Protein AF-A0A2X2UZF5-F1 (afdb_monomer_lite)

Radius of gyration: 17.22 Å; chains: 1; bounding box: 46×20×51 Å

Structure (mmCIF, N/CA/C/O backbone):
data_AF-A0A2X2UZF5-F1
#
_entry.id   AF-A0A2X2UZF5-F1
#
loop_
_atom_site.group_PDB
_atom_site.id
_atom_site.type_symbol
_atom_site.label_atom_id
_atom_site.label_alt_id
_atom_site.label_comp_id
_atom_site.label_asym_id
_atom_site.label_entity_id
_atom_site.label_seq_id
_atom_site.pdbx_PDB_ins_code
_atom_site.Cartn_x
_atom_site.Cartn_y
_atom_site.Cartn_z
_atom_site.occupancy
_atom_site.B_iso_or_equiv
_atom_site.auth_seq_id
_atom_site.auth_comp_id
_atom_site.auth_asym_id
_atom_site.auth_atom_id
_atom_site.pdbx_PDB_model_num
ATOM 1 N N . MET A 1 1 ? -30.243 5.793 26.250 1.00 34.09 1 MET A N 1
ATOM 2 C CA . MET A 1 1 ? -30.127 4.587 25.403 1.00 34.09 1 MET A CA 1
ATOM 3 C C . MET A 1 1 ? -29.301 4.952 24.173 1.00 34.09 1 MET A C 1
ATOM 5 O O . MET A 1 1 ? -29.847 5.454 23.202 1.00 34.09 1 MET A O 1
ATOM 9 N N . VAL A 1 2 ? -27.971 4.844 24.253 1.00 39.03 2 VAL A N 1
ATOM 10 C CA . VAL A 1 2 ? -27.085 5.180 23.125 1.00 39.03 2 VAL A CA 1
ATOM 11 C C . VAL A 1 2 ? -26.997 3.950 22.227 1.00 39.03 2 VAL A C 1
ATOM 13 O O . VAL A 1 2 ? -26.362 2.961 22.582 1.00 39.03 2 VAL A O 1
ATOM 16 N N . LEU A 1 3 ? -27.667 4.003 21.079 1.00 40.44 3 LEU A N 1
ATOM 17 C CA . LEU A 1 3 ? -27.515 3.040 19.990 1.00 40.44 3 LEU A CA 1
ATOM 18 C C . LEU A 1 3 ? -26.110 3.189 19.384 1.00 40.44 3 LEU A C 1
ATOM 20 O O . LEU A 1 3 ? -25.919 3.871 18.380 1.00 40.44 3 LEU A O 1
ATOM 24 N N . LEU A 1 4 ? -25.107 2.551 19.988 1.00 43.81 4 LEU A N 1
ATOM 25 C CA . LEU A 1 4 ? -23.798 2.346 19.362 1.00 43.81 4 LEU A CA 1
ATOM 26 C C . LEU A 1 4 ? -23.901 1.218 18.327 1.00 43.81 4 LEU A C 1
ATOM 28 O O . LEU A 1 4 ? -23.342 0.137 18.482 1.00 43.81 4 LEU A O 1
ATOM 32 N N . ASN A 1 5 ? -24.634 1.479 17.245 1.00 45.81 5 ASN A N 1
ATOM 33 C CA . ASN A 1 5 ? -24.568 0.673 16.033 1.00 45.81 5 ASN A CA 1
ATOM 34 C C . ASN A 1 5 ? -23.413 1.178 15.161 1.00 45.81 5 ASN A C 1
ATOM 36 O O . ASN A 1 5 ? -23.614 1.793 14.118 1.00 45.81 5 ASN A O 1
ATOM 40 N N . THR A 1 6 ? -22.179 0.962 15.605 1.00 52.34 6 THR A N 1
ATOM 41 C CA . THR A 1 6 ? -20.992 1.170 14.771 1.00 52.34 6 THR A CA 1
ATOM 42 C C . THR A 1 6 ? -20.443 -0.180 14.352 1.00 52.34 6 THR A C 1
ATOM 44 O O . THR A 1 6 ? -19.358 -0.587 14.759 1.00 52.34 6 THR A O 1
ATOM 47 N N . LYS A 1 7 ? -21.198 -0.889 13.504 1.00 55.03 7 LYS A N 1
ATOM 48 C CA . LYS A 1 7 ? -20.656 -2.028 12.758 1.00 55.03 7 LYS A CA 1
ATOM 49 C C . LYS A 1 7 ? -19.399 -1.545 12.022 1.00 55.03 7 LYS A C 1
ATOM 51 O O . LYS A 1 7 ? -19.478 -0.641 11.190 1.00 55.03 7 LYS A O 1
ATOM 56 N N . LEU A 1 8 ? -18.240 -2.096 12.371 1.00 63.47 8 LEU A N 1
ATOM 57 C CA . LEU A 1 8 ? -16.963 -1.782 11.732 1.00 63.47 8 LEU A CA 1
ATOM 58 C C . LEU A 1 8 ? -17.095 -2.112 10.237 1.00 63.47 8 LEU A C 1
ATOM 60 O O . LEU A 1 8 ? -17.299 -3.268 9.864 1.00 63.47 8 LEU A O 1
ATOM 64 N N . ASN A 1 9 ? -17.095 -1.090 9.373 1.00 70.00 9 ASN A N 1
ATOM 65 C CA . ASN A 1 9 ? -17.359 -1.286 7.948 1.00 70.00 9 ASN A CA 1
ATOM 66 C C . ASN A 1 9 ? -16.087 -1.721 7.212 1.00 70.00 9 ASN A C 1
ATOM 68 O O . ASN A 1 9 ? -15.476 -0.948 6.469 1.00 70.00 9 ASN A O 1
ATOM 72 N N . ILE A 1 10 ? -15.748 -2.996 7.399 1.00 78.00 10 ILE A N 1
ATOM 73 C CA . ILE A 1 10 ? -14.595 -3.667 6.794 1.00 78.00 10 ILE A CA 1
ATOM 74 C C . ILE A 1 10 ? -14.644 -3.684 5.258 1.00 78.00 10 ILE A C 1
ATOM 76 O O . ILE A 1 10 ? -13.626 -3.869 4.596 1.00 78.00 10 ILE A O 1
ATOM 80 N N . ARG A 1 11 ? -15.819 -3.447 4.651 1.00 81.19 11 ARG A N 1
ATOM 81 C CA . ARG A 1 11 ? -15.963 -3.424 3.185 1.00 81.19 11 ARG A CA 1
ATOM 82 C C . ARG A 1 11 ? -15.049 -2.386 2.545 1.00 81.19 11 ARG A C 1
ATOM 84 O O . ARG A 1 11 ? -14.586 -2.596 1.429 1.00 81.19 11 ARG A O 1
ATOM 91 N N . THR A 1 12 ? -14.791 -1.281 3.244 1.00 84.50 12 THR A N 1
ATOM 92 C CA . THR A 1 12 ? -13.893 -0.233 2.749 1.00 84.50 12 THR A CA 1
ATOM 93 C C . THR A 1 12 ? -12.455 -0.736 2.707 1.00 84.50 12 THR A C 1
ATOM 95 O O . THR A 1 12 ? -11.789 -0.550 1.695 1.00 84.50 12 THR A O 1
ATOM 98 N N . ASP A 1 13 ? -12.008 -1.420 3.760 1.00 86.88 13 ASP A N 1
ATOM 99 C CA . ASP A 1 13 ? -10.655 -1.977 3.873 1.00 86.88 13 ASP A CA 1
ATOM 100 C C . ASP A 1 13 ? -10.407 -3.050 2.816 1.00 86.88 13 ASP A C 1
ATOM 102 O O . ASP A 1 13 ? -9.420 -2.996 2.087 1.00 86.88 13 ASP A O 1
ATOM 106 N N . VAL A 1 14 ? -11.368 -3.962 2.655 1.00 88.31 14 VAL A N 1
ATOM 107 C CA . VAL A 1 14 ? -11.327 -5.003 1.622 1.00 88.31 14 VAL A CA 1
ATOM 108 C C . VAL A 1 14 ? -11.293 -4.377 0.229 1.00 88.31 14 VAL A C 1
ATOM 110 O O . VAL A 1 14 ? -10.479 -4.777 -0.599 1.00 88.31 14 VAL A O 1
ATOM 113 N N . ARG A 1 15 ? -12.120 -3.357 -0.037 1.00 89.88 15 ARG A N 1
ATOM 114 C CA . ARG A 1 15 ? -12.108 -2.659 -1.329 1.00 89.88 15 ARG A CA 1
ATOM 115 C C . ARG A 1 15 ? -10.744 -2.032 -1.617 1.00 89.88 15 ARG A C 1
ATOM 117 O O . ARG A 1 15 ? -10.254 -2.185 -2.727 1.00 89.88 15 ARG A O 1
ATOM 124 N N . TRP A 1 16 ? -10.119 -1.387 -0.630 1.00 89.94 16 TRP A N 1
ATOM 125 C CA . TRP A 1 16 ? -8.762 -0.851 -0.771 1.00 89.94 16 TRP A CA 1
ATOM 126 C C . TRP A 1 16 ? -7.726 -1.947 -1.035 1.00 89.94 16 TRP A C 1
ATOM 128 O O . TRP A 1 16 ? -6.923 -1.792 -1.952 1.00 89.94 16 TRP A O 1
ATOM 138 N N . ALA A 1 17 ? -7.775 -3.069 -0.309 1.00 90.69 17 ALA A N 1
ATOM 139 C CA . ALA A 1 17 ? -6.879 -4.203 -0.544 1.00 90.69 17 ALA A CA 1
ATOM 140 C C . ALA A 1 17 ? -6.976 -4.701 -1.995 1.00 90.69 17 ALA A C 1
ATOM 142 O O . ALA A 1 17 ? -5.958 -4.846 -2.670 1.00 90.69 17 ALA A O 1
ATOM 143 N N . PHE A 1 18 ? -8.194 -4.898 -2.509 1.00 91.31 18 PHE A N 1
ATOM 144 C CA . PHE A 1 18 ? -8.397 -5.315 -3.898 1.00 91.31 18 PHE A CA 1
ATOM 145 C C . PHE A 1 18 ? -7.948 -4.257 -4.912 1.00 91.31 18 PHE A C 1
ATOM 147 O O . PHE A 1 18 ? -7.395 -4.621 -5.947 1.00 91.31 18 PHE A O 1
ATOM 154 N N . THR A 1 19 ? -8.106 -2.964 -4.619 1.00 92.38 19 THR A N 1
ATOM 155 C CA . THR A 1 19 ? -7.532 -1.905 -5.460 1.00 92.38 19 THR A CA 1
ATOM 156 C C . THR A 1 19 ? -6.012 -2.050 -5.560 1.00 92.38 19 THR A C 1
ATOM 158 O O . THR A 1 19 ? -5.481 -2.046 -6.670 1.00 92.38 19 THR A O 1
ATOM 161 N N . TYR A 1 20 ? -5.300 -2.258 -4.444 1.00 91.94 20 TYR A N 1
ATOM 162 C CA . TYR A 1 20 ? -3.853 -2.512 -4.504 1.00 91.94 20 TYR A CA 1
ATOM 163 C C . TYR A 1 20 ? -3.516 -3.805 -5.220 1.00 91.94 20 TYR A C 1
ATOM 165 O O . TYR A 1 20 ? -2.542 -3.830 -5.959 1.00 91.94 20 TYR A O 1
ATOM 173 N N . PHE A 1 21 ? -4.316 -4.856 -5.052 1.00 92.56 21 PHE A N 1
ATOM 174 C CA . PHE A 1 21 ? -4.117 -6.106 -5.776 1.00 92.56 21 PHE A CA 1
ATOM 175 C C . PHE A 1 21 ? -4.139 -5.888 -7.294 1.00 92.56 21 PHE A C 1
ATOM 177 O O . PHE A 1 21 ? -3.235 -6.346 -7.988 1.00 92.56 21 PHE A O 1
ATOM 184 N N . VAL A 1 22 ? -5.111 -5.127 -7.808 1.00 93.75 22 VAL A N 1
ATOM 185 C CA . VAL A 1 22 ? -5.168 -4.783 -9.237 1.00 93.75 22 VAL A CA 1
ATOM 186 C C . VAL A 1 22 ? -3.915 -4.017 -9.663 1.00 93.75 22 VAL A C 1
ATOM 188 O O . VAL A 1 22 ? -3.300 -4.369 -10.667 1.00 93.75 22 VAL A O 1
ATOM 191 N N . ILE A 1 23 ? -3.479 -3.028 -8.877 1.00 91.75 23 ILE A N 1
ATOM 192 C CA . ILE A 1 23 ? -2.262 -2.258 -9.177 1.00 91.75 23 ILE A CA 1
ATOM 193 C C . ILE A 1 23 ? -1.019 -3.164 -9.189 1.00 91.75 23 ILE A C 1
ATOM 195 O O . ILE A 1 23 ? -0.193 -3.066 -10.094 1.00 91.75 23 ILE A O 1
ATOM 199 N N . VAL A 1 24 ? -0.893 -4.072 -8.219 1.00 93.06 24 VAL A N 1
ATOM 200 C CA . VAL A 1 24 ? 0.201 -5.050 -8.120 1.00 93.06 24 VAL A CA 1
ATOM 201 C C . VAL A 1 24 ? 0.227 -5.958 -9.345 1.00 93.06 24 VAL A C 1
ATOM 203 O O . VAL A 1 24 ? 1.298 -6.172 -9.912 1.00 93.06 24 VAL A O 1
ATOM 206 N N . VAL A 1 25 ? -0.932 -6.453 -9.789 1.00 93.38 25 VAL A N 1
ATOM 207 C CA . VAL A 1 25 ? -1.048 -7.275 -11.002 1.00 93.38 25 VAL A CA 1
ATOM 208 C C . VAL A 1 25 ? -0.626 -6.479 -12.236 1.00 93.38 25 VAL A C 1
ATOM 210 O O . VAL A 1 25 ? 0.178 -6.978 -13.021 1.00 93.38 25 VAL A O 1
ATOM 213 N N . CYS A 1 26 ? -1.078 -5.231 -12.384 1.00 91.56 26 CYS A N 1
ATOM 214 C CA . CYS A 1 26 ? -0.642 -4.358 -13.476 1.00 91.56 26 CYS A CA 1
ATOM 215 C C . CYS A 1 26 ? 0.877 -4.130 -13.460 1.00 91.56 26 CYS A C 1
ATOM 217 O O . CYS A 1 26 ? 1.519 -4.258 -14.501 1.00 91.56 26 CYS A O 1
ATOM 219 N N . LEU A 1 27 ? 1.471 -3.866 -12.289 1.00 88.12 27 LEU A N 1
ATOM 220 C CA . LEU A 1 27 ? 2.927 -3.751 -12.138 1.00 88.12 27 LEU A CA 1
ATOM 221 C C . LEU A 1 27 ? 3.644 -5.062 -12.488 1.00 88.12 27 LEU A C 1
ATOM 223 O O . LEU A 1 27 ? 4.695 -5.031 -13.117 1.00 88.12 27 LEU A O 1
ATOM 227 N N . GLY A 1 28 ? 3.083 -6.213 -12.115 1.00 89.44 28 GLY A N 1
ATOM 228 C CA . GLY A 1 28 ? 3.650 -7.523 -12.441 1.00 89.44 28 GLY A CA 1
ATOM 229 C C . GLY A 1 28 ? 3.623 -7.820 -13.943 1.00 89.44 28 GLY A C 1
ATOM 230 O O . GLY A 1 28 ? 4.601 -8.329 -14.492 1.00 89.44 28 GLY A O 1
ATOM 231 N N . ILE A 1 29 ? 2.535 -7.451 -14.626 1.00 89.75 29 ILE A N 1
ATOM 232 C CA . ILE A 1 29 ? 2.430 -7.536 -16.090 1.00 89.75 29 ILE A CA 1
ATOM 233 C C . ILE A 1 29 ? 3.446 -6.595 -16.743 1.00 89.75 29 ILE A C 1
ATOM 235 O O . ILE A 1 29 ? 4.151 -7.013 -17.658 1.00 89.75 29 ILE A O 1
ATOM 239 N N . PHE A 1 30 ? 3.581 -5.368 -16.236 1.00 87.25 30 PHE A N 1
ATOM 240 C CA . PHE A 1 30 ? 4.583 -4.416 -16.715 1.00 87.25 30 PHE A CA 1
ATOM 241 C C . PHE A 1 30 ? 6.010 -4.961 -16.557 1.00 87.25 30 PHE A C 1
ATOM 243 O O . PHE A 1 30 ? 6.798 -4.941 -17.492 1.00 87.25 30 PHE A O 1
ATOM 250 N N . MET A 1 31 ? 6.348 -5.549 -15.408 1.00 85.44 31 MET A N 1
ATOM 251 C CA . MET A 1 31 ? 7.662 -6.173 -15.212 1.00 85.44 31 MET A CA 1
ATOM 252 C C . MET A 1 31 ? 7.932 -7.322 -16.193 1.00 85.44 31 MET A C 1
ATOM 254 O O . MET A 1 31 ? 9.066 -7.493 -16.632 1.00 85.44 31 MET A O 1
ATOM 258 N N . ARG A 1 32 ? 6.904 -8.101 -16.556 1.00 87.25 32 ARG A N 1
ATOM 259 C CA . ARG A 1 32 ? 7.005 -9.149 -17.585 1.00 87.25 32 ARG A CA 1
ATOM 260 C C . ARG A 1 32 ? 7.198 -8.558 -18.985 1.00 87.25 32 ARG A C 1
ATOM 262 O O . ARG A 1 32 ? 7.957 -9.130 -19.760 1.00 87.25 32 ARG A O 1
ATOM 269 N N . SER A 1 33 ? 6.562 -7.430 -19.313 1.00 85.38 33 SER A N 1
ATOM 270 C CA . SER A 1 33 ? 6.722 -6.793 -20.629 1.00 85.38 33 SER A CA 1
ATOM 271 C C . SER A 1 33 ? 8.098 -6.159 -20.820 1.00 85.38 33 SER A C 1
ATOM 273 O O . SER A 1 33 ? 8.604 -6.185 -21.935 1.00 85.38 33 SER A O 1
ATOM 275 N N . VAL A 1 34 ? 8.751 -5.693 -19.748 1.00 83.69 34 VAL A N 1
ATOM 276 C CA . VAL A 1 34 ? 10.142 -5.185 -19.786 1.00 83.69 34 VAL A CA 1
ATOM 277 C C . VAL A 1 34 ? 11.141 -6.220 -20.316 1.00 83.69 34 VAL A C 1
ATOM 279 O O . VAL A 1 34 ? 12.166 -5.848 -20.869 1.00 83.69 34 VAL A O 1
ATOM 282 N N . GLN A 1 35 ? 10.860 -7.520 -20.187 1.00 76.62 35 GLN A N 1
ATOM 283 C CA . GLN A 1 35 ? 11.744 -8.575 -20.704 1.00 76.62 35 GLN A CA 1
ATOM 284 C C . GLN A 1 35 ? 11.575 -8.833 -22.210 1.00 76.62 35 GLN A C 1
ATOM 286 O O . GLN A 1 35 ? 12.392 -9.533 -22.800 1.00 76.62 35 GLN A O 1
ATOM 291 N N . VAL A 1 36 ? 10.494 -8.328 -22.810 1.00 83.19 36 VAL A N 1
ATOM 292 C CA . VAL A 1 36 ? 10.100 -8.601 -24.203 1.00 83.19 36 VAL A CA 1
ATOM 293 C C . VAL A 1 36 ? 10.156 -7.334 -25.061 1.00 83.19 36 VAL A C 1
ATOM 295 O O . VAL A 1 36 ? 10.335 -7.423 -26.272 1.00 83.19 36 VAL A O 1
ATOM 298 N N . VAL A 1 37 ? 9.984 -6.163 -24.446 1.00 78.81 37 VAL A N 1
ATOM 299 C CA . VAL A 1 37 ? 9.900 -4.865 -25.114 1.00 78.81 37 VAL A CA 1
ATOM 300 C C . VAL A 1 37 ? 10.998 -3.952 -24.586 1.00 78.81 37 VAL A C 1
ATOM 302 O O . VAL A 1 37 ? 11.037 -3.649 -23.393 1.00 78.81 37 VAL A O 1
ATOM 305 N N . ASP A 1 38 ? 11.838 -3.465 -25.496 1.00 73.44 38 ASP A N 1
ATOM 306 C CA . ASP A 1 38 ? 12.777 -2.387 -25.211 1.00 73.44 38 ASP A CA 1
ATOM 307 C C . ASP A 1 38 ? 12.016 -1.064 -25.106 1.00 73.44 38 ASP A C 1
ATOM 309 O O . ASP A 1 38 ? 11.324 -0.626 -26.030 1.00 73.44 38 ASP A O 1
ATOM 313 N N . TYR A 1 39 ? 12.117 -0.425 -23.949 1.00 75.38 39 TYR A N 1
ATOM 314 C CA . TYR A 1 39 ? 11.431 0.826 -23.666 1.00 75.38 39 TYR A CA 1
ATOM 315 C C . TYR A 1 39 ? 12.369 2.022 -23.895 1.00 75.38 39 TYR A C 1
ATOM 317 O O . TYR A 1 39 ? 13.519 1.984 -23.466 1.00 75.38 39 TYR A O 1
ATOM 325 N N . PRO A 1 40 ? 11.887 3.124 -24.500 1.00 70.62 40 PRO A N 1
ATOM 326 C CA . PRO A 1 40 ? 12.709 4.298 -24.812 1.00 70.62 40 PRO A CA 1
ATOM 327 C C . PRO A 1 40 ? 12.971 5.226 -23.610 1.00 70.62 40 PRO A C 1
ATOM 329 O O . PRO A 1 40 ? 13.492 6.324 -23.788 1.00 70.62 40 PRO A O 1
ATOM 332 N N . PHE A 1 41 ? 12.574 4.836 -22.396 1.00 71.94 41 PHE A N 1
ATOM 333 C CA . PHE A 1 41 ? 12.743 5.621 -21.172 1.00 71.94 41 PHE A CA 1
ATOM 334 C C . PHE A 1 41 ? 13.663 4.888 -20.192 1.00 71.94 41 PHE A C 1
ATOM 336 O O . PHE A 1 41 ? 13.555 3.675 -20.028 1.00 71.94 41 PHE A O 1
ATOM 343 N N . GLU A 1 42 ? 14.556 5.620 -19.520 1.00 68.56 42 GLU A N 1
ATOM 344 C CA . GLU A 1 42 ? 15.439 5.039 -18.509 1.00 68.56 42 GLU A CA 1
ATOM 345 C C . GLU A 1 42 ? 14.689 4.846 -17.190 1.00 68.56 42 GLU A C 1
ATOM 347 O O . GLU A 1 42 ? 14.262 5.799 -16.538 1.00 68.56 42 GLU A O 1
ATOM 352 N N . PHE A 1 43 ? 14.536 3.592 -16.777 1.00 74.31 43 PHE A N 1
ATOM 353 C CA . PHE A 1 43 ? 14.009 3.234 -15.468 1.00 74.31 43 PHE A CA 1
ATOM 354 C C . PHE A 1 43 ? 14.837 2.110 -14.868 1.00 74.31 43 PHE A C 1
ATOM 356 O O . PHE A 1 43 ? 15.316 1.205 -15.550 1.00 74.31 43 PHE A O 1
ATOM 363 N N . ASN A 1 44 ? 14.976 2.130 -13.547 1.00 80.81 44 ASN A N 1
ATOM 364 C CA . ASN A 1 44 ? 15.681 1.067 -12.856 1.00 80.81 44 ASN A CA 1
ATOM 365 C C . ASN A 1 44 ? 14.710 -0.076 -12.538 1.00 80.81 44 ASN A C 1
ATOM 367 O O . ASN A 1 44 ? 13.852 0.052 -11.659 1.00 80.81 44 ASN A O 1
ATOM 371 N N . TYR A 1 45 ? 14.874 -1.213 -13.218 1.00 81.38 45 TYR A N 1
ATOM 372 C CA . TYR A 1 45 ? 14.072 -2.419 -12.987 1.00 81.38 45 TYR A CA 1
ATOM 373 C C . TYR A 1 45 ? 14.016 -2.816 -11.501 1.00 81.38 45 TYR A C 1
ATOM 375 O O . TYR A 1 45 ? 12.964 -3.210 -10.996 1.00 81.38 45 TYR A O 1
ATOM 383 N N . ARG A 1 46 ? 15.114 -2.627 -10.753 1.00 81.69 46 ARG A N 1
ATOM 384 C CA . ARG A 1 46 ? 15.177 -2.957 -9.321 1.00 81.69 46 ARG A CA 1
ATOM 385 C C . ARG A 1 46 ? 14.214 -2.120 -8.480 1.00 81.69 46 ARG A C 1
ATOM 387 O O . ARG A 1 46 ? 13.646 -2.640 -7.523 1.00 81.69 46 ARG A O 1
ATOM 394 N N . ASN A 1 47 ? 13.989 -0.861 -8.850 1.00 83.88 47 ASN A N 1
ATOM 395 C CA . ASN A 1 47 ? 13.051 0.016 -8.148 1.00 83.88 47 ASN A CA 1
ATOM 396 C C . ASN A 1 47 ? 11.598 -0.418 -8.378 1.00 83.88 47 ASN A C 1
ATOM 398 O O . ASN A 1 47 ? 10.797 -0.419 -7.443 1.00 83.88 47 ASN A O 1
ATOM 402 N N . ILE A 1 48 ? 11.266 -0.858 -9.594 1.00 83.44 48 ILE A N 1
ATOM 403 C CA . ILE A 1 48 ? 9.924 -1.362 -9.922 1.00 83.44 48 ILE A CA 1
ATOM 404 C C . ILE A 1 48 ? 9.643 -2.658 -9.166 1.00 83.44 48 ILE A C 1
ATOM 406 O O . ILE A 1 48 ? 8.598 -2.772 -8.529 1.00 83.44 48 ILE A O 1
ATOM 410 N N . VAL A 1 49 ? 10.595 -3.599 -9.166 1.00 86.81 49 VAL A N 1
ATOM 411 C CA . VAL A 1 49 ? 10.497 -4.844 -8.383 1.00 86.81 49 VAL A CA 1
ATOM 412 C C . VAL A 1 49 ? 10.252 -4.523 -6.911 1.00 86.81 49 VAL A C 1
ATOM 414 O O . VAL A 1 49 ? 9.407 -5.140 -6.263 1.00 86.81 49 VAL A O 1
ATOM 417 N N . HIS A 1 50 ? 10.974 -3.537 -6.374 1.00 84.94 50 HIS A N 1
ATOM 418 C CA . HIS A 1 50 ? 10.833 -3.163 -4.977 1.00 84.94 50 HIS A CA 1
ATOM 419 C C . HIS A 1 50 ? 9.462 -2.537 -4.682 1.00 84.94 50 HIS A C 1
ATOM 421 O O . HIS A 1 50 ? 8.818 -2.917 -3.704 1.00 84.94 50 HIS A O 1
ATOM 427 N N . THR A 1 51 ? 8.967 -1.673 -5.575 1.00 87.12 51 THR A N 1
ATOM 428 C CA . THR A 1 51 ? 7.600 -1.126 -5.513 1.00 87.12 51 THR A CA 1
ATOM 429 C C . THR A 1 51 ? 6.563 -2.244 -5.512 1.00 87.12 51 THR A C 1
ATOM 431 O O . THR A 1 51 ? 5.684 -2.264 -4.656 1.00 87.12 51 THR A O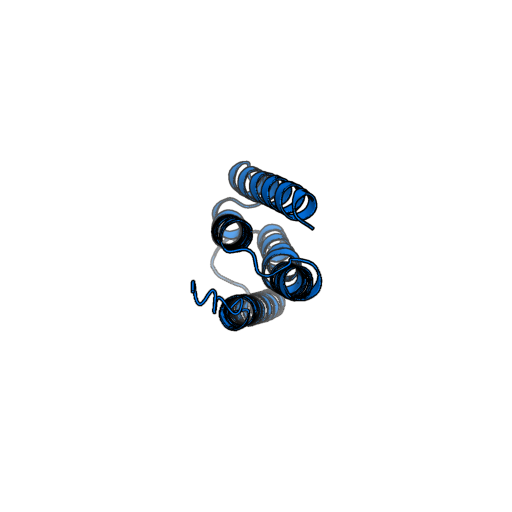 1
ATOM 434 N N . HIS A 1 52 ? 6.678 -3.192 -6.447 1.00 89.38 52 HIS A N 1
ATOM 435 C CA . HIS A 1 52 ? 5.739 -4.296 -6.613 1.00 89.38 52 HIS A CA 1
ATOM 436 C C . HIS A 1 52 ? 5.642 -5.147 -5.344 1.00 89.38 52 HIS A C 1
ATOM 438 O O . HIS A 1 52 ? 4.545 -5.367 -4.833 1.00 89.38 52 HIS A O 1
ATOM 444 N N . SER A 1 53 ? 6.784 -5.569 -4.796 1.00 89.81 53 SER A N 1
ATOM 445 C CA . SER A 1 53 ? 6.824 -6.398 -3.587 1.00 89.81 53 SER A CA 1
ATOM 446 C C . SER A 1 53 ? 6.258 -5.675 -2.361 1.00 89.81 53 SER A C 1
ATOM 448 O O . SER A 1 53 ? 5.481 -6.265 -1.608 1.00 89.81 53 SER A O 1
ATOM 450 N N . HIS A 1 54 ? 6.587 -4.392 -2.170 1.00 89.38 54 HIS A N 1
ATOM 451 C CA . HIS A 1 54 ? 6.025 -3.592 -1.074 1.00 89.38 54 HIS A CA 1
ATOM 452 C C . HIS A 1 54 ? 4.527 -3.382 -1.224 1.00 89.38 54 HIS A C 1
ATOM 454 O O . HIS A 1 54 ? 3.790 -3.504 -0.251 1.00 89.38 54 HIS A O 1
ATOM 460 N N . LEU A 1 55 ? 4.048 -3.116 -2.434 1.00 90.75 55 LEU A N 1
ATOM 461 C CA . LEU A 1 55 ? 2.627 -2.907 -2.679 1.00 90.75 55 LEU A CA 1
ATOM 462 C C . LEU A 1 55 ? 1.826 -4.209 -2.516 1.00 90.75 55 LEU A C 1
ATOM 464 O O . LEU A 1 55 ? 0.722 -4.191 -1.969 1.00 90.75 55 LEU A O 1
ATOM 468 N N . ALA A 1 56 ? 2.405 -5.349 -2.901 1.00 92.38 56 ALA A N 1
ATOM 469 C CA . ALA A 1 56 ? 1.817 -6.669 -2.692 1.00 92.38 56 ALA A CA 1
ATOM 470 C C . ALA A 1 56 ? 1.687 -7.001 -1.198 1.00 92.38 56 ALA A C 1
ATOM 472 O O . ALA A 1 56 ? 0.617 -7.403 -0.738 1.00 92.38 56 ALA A O 1
ATOM 473 N N . LEU A 1 57 ? 2.752 -6.795 -0.421 1.00 90.75 57 LEU A N 1
ATOM 474 C CA . LEU A 1 57 ? 2.769 -7.137 1.002 1.00 90.75 57 LEU A CA 1
ATOM 475 C C . LEU A 1 57 ? 2.042 -6.100 1.866 1.00 90.75 57 LEU A C 1
ATOM 477 O O . LEU A 1 57 ? 1.172 -6.455 2.656 1.00 90.75 57 LEU A O 1
ATOM 481 N N . LEU A 1 58 ? 2.380 -4.820 1.728 1.00 90.19 58 LEU A N 1
ATOM 482 C CA . LEU A 1 58 ? 1.890 -3.740 2.591 1.00 90.19 58 LEU A CA 1
ATOM 483 C C . LEU A 1 58 ? 0.550 -3.168 2.108 1.00 90.19 58 LEU A C 1
ATOM 485 O O . LEU A 1 58 ? -0.273 -2.761 2.923 1.00 90.19 58 LEU A O 1
ATOM 489 N N . GLY A 1 59 ? 0.315 -3.144 0.795 1.00 88.44 59 GLY A N 1
ATOM 490 C CA . GLY A 1 59 ? -0.933 -2.647 0.212 1.00 88.44 59 GLY A CA 1
ATOM 491 C C . GLY A 1 59 ? -2.042 -3.694 0.200 1.00 88.44 59 GLY A C 1
ATOM 492 O O . GLY A 1 59 ? -3.149 -3.420 0.648 1.00 88.44 59 GLY A O 1
ATOM 493 N N . PHE A 1 60 ? -1.762 -4.907 -0.279 1.00 91.12 60 PHE A N 1
ATOM 494 C CA . PHE A 1 60 ? -2.774 -5.966 -0.339 1.00 91.12 60 PHE A CA 1
ATOM 495 C C . PHE A 1 60 ? -2.820 -6.812 0.941 1.00 91.12 60 PHE A C 1
ATOM 497 O O . PHE A 1 60 ? -3.811 -6.759 1.675 1.00 91.12 60 PHE A O 1
ATOM 504 N N . VAL A 1 61 ? -1.757 -7.572 1.236 1.00 92.00 61 VAL A N 1
ATOM 505 C CA . VAL A 1 61 ? -1.780 -8.585 2.312 1.00 92.00 61 VAL A CA 1
ATOM 506 C C . VAL A 1 61 ? -2.009 -7.949 3.683 1.00 92.00 61 VAL A C 1
ATOM 508 O O . VAL A 1 61 ? -2.890 -8.378 4.424 1.00 92.00 61 VAL A O 1
ATOM 511 N N . TYR A 1 62 ? -1.263 -6.899 4.019 1.00 90.50 62 TYR A N 1
ATOM 512 C CA . TYR A 1 62 ? -1.378 -6.227 5.309 1.00 90.50 62 TYR A CA 1
ATOM 513 C C . TYR A 1 62 ? -2.743 -5.564 5.508 1.00 90.50 62 TYR A C 1
ATOM 515 O O . TYR A 1 62 ? -3.320 -5.651 6.592 1.00 90.50 62 TYR A O 1
ATOM 523 N N . VAL A 1 63 ? -3.285 -4.903 4.481 1.00 89.75 63 VAL A N 1
ATOM 524 C CA . VAL A 1 63 ? -4.594 -4.243 4.580 1.00 89.75 63 VAL A CA 1
ATOM 525 C C . VAL A 1 63 ? -5.688 -5.276 4.827 1.00 89.75 63 VAL A C 1
ATOM 527 O O . VAL A 1 63 ? -6.516 -5.089 5.716 1.00 89.75 63 VAL A O 1
ATOM 530 N N . LEU A 1 64 ? -5.649 -6.401 4.114 1.00 90.06 64 LEU A N 1
ATOM 531 C CA . LEU A 1 64 ? -6.597 -7.490 4.320 1.00 90.06 64 LEU A CA 1
ATOM 532 C C . LEU A 1 64 ? -6.446 -8.118 5.715 1.00 90.06 64 LEU A C 1
ATOM 534 O O . LEU A 1 64 ? -7.436 -8.320 6.417 1.00 90.06 64 LEU A O 1
ATOM 538 N N . LEU A 1 65 ? -5.209 -8.381 6.141 1.00 89.00 65 LEU A N 1
ATOM 539 C CA . LEU A 1 65 ? -4.920 -8.995 7.434 1.00 89.00 65 LEU A CA 1
ATOM 540 C C . LEU A 1 65 ? -5.323 -8.085 8.602 1.00 89.00 65 LEU A C 1
ATOM 542 O O . LEU A 1 65 ? -5.982 -8.536 9.536 1.00 89.00 65 LEU A O 1
ATOM 546 N N . SER A 1 66 ? -4.974 -6.799 8.539 1.00 86.50 66 SER A N 1
AT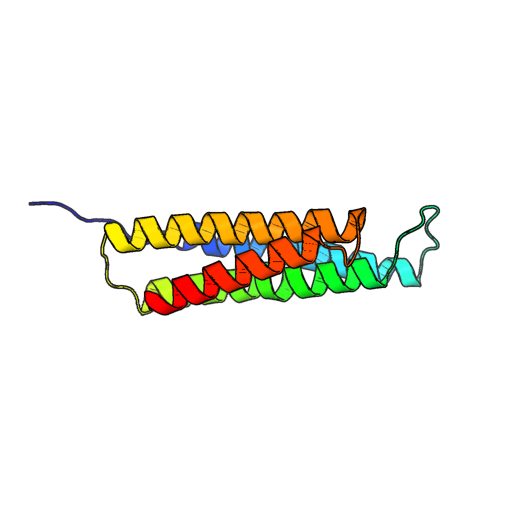OM 547 C CA . SER A 1 66 ? -5.337 -5.808 9.560 1.00 86.50 66 SER A CA 1
ATOM 548 C C . SER A 1 66 ? -6.852 -5.636 9.671 1.00 86.50 66 SER A C 1
ATOM 550 O O . SER A 1 66 ? -7.371 -5.533 10.781 1.00 86.50 66 SER A O 1
ATOM 552 N N . ALA A 1 67 ? -7.571 -5.677 8.549 1.00 86.81 67 ALA A N 1
ATOM 553 C CA . ALA A 1 67 ? -9.026 -5.629 8.517 1.00 86.81 67 ALA A CA 1
ATOM 554 C C . ALA A 1 67 ? -9.656 -6.832 9.249 1.00 86.81 67 ALA A C 1
ATOM 556 O O . ALA A 1 67 ? -10.553 -6.656 10.078 1.00 86.81 67 ALA A O 1
ATOM 557 N N . ILE A 1 68 ? -9.156 -8.047 8.991 1.00 85.31 68 ILE A N 1
ATOM 558 C CA . ILE A 1 68 ? -9.630 -9.283 9.639 1.00 85.31 68 ILE A CA 1
ATOM 559 C C . ILE A 1 68 ? -9.315 -9.270 11.140 1.00 85.31 68 ILE A C 1
ATOM 561 O O . ILE A 1 68 ? -10.196 -9.558 11.953 1.00 85.31 68 ILE A O 1
ATOM 565 N N . LEU A 1 69 ? -8.087 -8.898 11.514 1.00 85.56 69 LEU A N 1
ATOM 566 C CA . LEU A 1 69 ? -7.646 -8.811 12.908 1.00 85.56 69 LEU A CA 1
ATOM 567 C C . LEU A 1 69 ? -8.526 -7.852 13.713 1.00 85.56 69 LEU A C 1
ATOM 569 O O . LEU A 1 69 ? -9.058 -8.224 14.756 1.00 85.56 69 LEU A O 1
ATOM 573 N N . VAL A 1 70 ? -8.751 -6.645 13.194 1.00 82.88 70 VAL A N 1
ATOM 574 C CA . VAL A 1 70 ? -9.572 -5.623 13.859 1.00 82.88 70 VAL A CA 1
ATOM 575 C C . VAL A 1 70 ? -11.028 -6.056 13.981 1.00 82.88 70 VAL A C 1
ATOM 577 O O . VAL A 1 70 ? -11.648 -5.821 15.013 1.00 82.88 70 VAL A O 1
ATOM 580 N N . CYS A 1 71 ? -11.575 -6.729 12.970 1.00 80.31 71 CYS A N 1
ATOM 581 C CA . CYS A 1 71 ? -12.944 -7.237 13.026 1.00 80.31 71 CYS A CA 1
ATOM 582 C C . CYS A 1 71 ? -13.125 -8.390 14.030 1.00 80.31 71 CYS A C 1
ATOM 584 O O . CYS A 1 71 ? -14.241 -8.606 14.496 1.00 80.31 71 CYS A O 1
ATOM 586 N N . THR A 1 72 ? -12.058 -9.134 14.337 1.00 80.81 72 THR A N 1
ATOM 587 C CA . THR A 1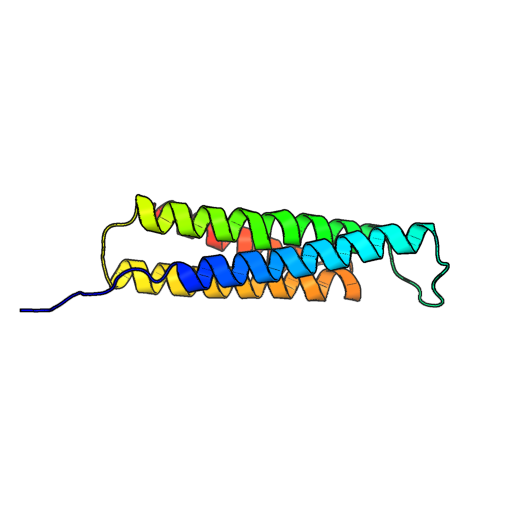 72 ? -12.123 -10.344 15.173 1.00 80.81 72 THR A CA 1
ATOM 588 C C . THR A 1 72 ? -11.780 -10.061 16.634 1.00 80.81 72 THR A C 1
ATOM 590 O O . THR A 1 72 ? -12.456 -10.567 17.525 1.00 80.81 72 THR A O 1
ATOM 593 N N . PHE A 1 73 ? -10.744 -9.257 16.888 1.00 79.88 73 PHE A N 1
ATOM 594 C CA . PHE A 1 73 ? -10.175 -9.077 18.229 1.00 79.88 73 PHE A CA 1
ATOM 595 C C . PHE A 1 73 ? -10.602 -7.778 18.923 1.00 79.88 73 PHE A C 1
ATOM 597 O O . PHE A 1 73 ? -10.577 -7.717 20.149 1.00 79.88 73 PHE A O 1
ATOM 604 N N . ILE A 1 74 ? -11.019 -6.741 18.184 1.00 74.44 74 ILE A N 1
ATOM 605 C CA . ILE A 1 74 ? -11.326 -5.437 18.789 1.00 74.44 74 ILE A CA 1
ATOM 606 C C . ILE A 1 74 ? -12.820 -5.351 19.155 1.00 74.44 74 ILE A C 1
ATOM 608 O O . ILE A 1 74 ? -13.673 -5.419 18.265 1.00 74.44 74 ILE A O 1
ATOM 612 N N . PRO A 1 75 ? -13.174 -5.149 20.442 1.00 70.69 75 PRO A N 1
ATOM 613 C CA . PRO A 1 75 ? -14.565 -4.975 20.854 1.00 70.69 75 PRO A CA 1
ATOM 614 C C . PRO A 1 75 ? -15.161 -3.685 20.271 1.00 70.69 75 PRO A C 1
ATOM 616 O O . PRO A 1 75 ? -14.445 -2.706 20.047 1.00 70.69 75 PRO A O 1
ATOM 619 N N . LEU A 1 76 ? -16.486 -3.661 20.059 1.00 66.81 76 LEU A N 1
ATOM 620 C CA . LEU A 1 76 ? -17.237 -2.517 19.513 1.00 66.81 76 LEU A CA 1
ATOM 621 C C . LEU A 1 76 ? -17.147 -1.286 20.441 1.00 66.81 76 LEU A C 1
ATOM 623 O O . LEU A 1 76 ? -18.045 -0.983 21.223 1.00 66.81 76 LEU A O 1
ATOM 627 N N . ASN A 1 77 ? -16.040 -0.554 20.349 1.00 73.06 77 ASN A N 1
ATOM 628 C CA . ASN A 1 77 ? -15.795 0.679 21.078 1.00 73.06 77 ASN A CA 1
ATOM 629 C C . ASN A 1 77 ? -15.540 1.816 20.083 1.00 73.06 77 ASN A C 1
ATOM 631 O O . ASN A 1 77 ? -14.601 1.775 19.283 1.00 73.06 77 ASN A O 1
ATOM 635 N N . ALA A 1 78 ? -16.371 2.859 20.143 1.00 72.50 78 ALA A N 1
ATOM 636 C CA . ALA A 1 78 ? -16.303 3.994 19.224 1.00 72.50 78 ALA A CA 1
ATOM 637 C C . ALA A 1 78 ? -14.941 4.713 19.246 1.00 72.50 78 ALA A C 1
ATOM 639 O O . ALA A 1 78 ? -14.476 5.181 18.205 1.00 72.50 78 ALA A O 1
ATOM 640 N N . GLN A 1 79 ? -14.274 4.768 20.406 1.00 77.38 79 GLN A N 1
ATOM 641 C CA . GLN A 1 79 ? -12.959 5.405 20.538 1.00 77.38 79 GLN A CA 1
ATOM 642 C C . GLN A 1 79 ? -11.857 4.600 19.836 1.00 77.38 79 GLN A C 1
ATOM 644 O O . GLN A 1 79 ? -11.032 5.172 19.121 1.00 77.38 79 GLN A O 1
ATOM 649 N N . LEU A 1 80 ? -11.868 3.270 19.984 1.00 77.19 80 LEU A N 1
ATOM 650 C CA . LEU A 1 80 ? -10.912 2.385 19.312 1.00 77.19 80 LEU A CA 1
ATOM 651 C C . LEU A 1 80 ? -11.132 2.377 17.798 1.00 77.19 80 LEU A C 1
ATOM 653 O O . LEU A 1 80 ? -10.169 2.457 17.040 1.00 77.19 80 LEU A O 1
ATOM 657 N N . HIS A 1 81 ? -12.389 2.399 17.351 1.00 76.31 81 HIS A N 1
ATOM 658 C CA . HIS A 1 81 ? -12.716 2.463 15.927 1.00 76.31 81 HIS A CA 1
ATOM 659 C C . HIS A 1 81 ? -12.186 3.754 15.278 1.00 76.31 81 HIS A C 1
ATOM 661 O O . HIS A 1 81 ? -11.566 3.701 14.214 1.00 76.31 81 HIS A O 1
ATOM 667 N N . LYS A 1 82 ? -12.346 4.916 15.929 1.00 79.44 82 LYS A N 1
ATOM 668 C CA . LYS A 1 82 ? -11.808 6.186 15.412 1.00 79.44 82 LYS A CA 1
ATOM 669 C C . LYS A 1 82 ? -10.279 6.151 15.296 1.00 79.44 82 LYS A C 1
ATOM 671 O O . LYS A 1 82 ? -9.742 6.590 14.279 1.00 79.44 82 LYS A O 1
ATOM 676 N N . ARG A 1 83 ? -9.586 5.592 16.297 1.00 81.75 83 ARG A N 1
ATOM 677 C CA . ARG A 1 83 ? -8.121 5.422 16.280 1.00 81.75 83 ARG A CA 1
ATOM 678 C C . ARG A 1 83 ? -7.664 4.471 15.175 1.00 81.75 83 ARG A C 1
ATOM 680 O O . ARG A 1 83 ? -6.768 4.831 14.418 1.00 81.75 83 ARG A O 1
ATOM 687 N N . TYR A 1 84 ? -8.318 3.317 15.029 1.00 84.06 84 TYR A N 1
ATOM 688 C CA . TYR A 1 84 ? -8.046 2.377 13.939 1.00 84.06 84 TYR A CA 1
ATOM 689 C C . TYR A 1 84 ? -8.202 3.041 12.572 1.00 84.06 84 TYR A C 1
ATOM 691 O O . TYR A 1 84 ? -7.318 2.929 11.731 1.00 84.06 84 TYR A O 1
ATOM 699 N N . ARG A 1 85 ? -9.296 3.780 12.350 1.00 84.50 85 ARG A N 1
ATOM 700 C CA . ARG A 1 85 ? -9.537 4.435 11.061 1.00 84.50 85 ARG A CA 1
ATOM 701 C C . ARG A 1 85 ? -8.463 5.470 10.737 1.00 84.50 85 ARG A C 1
ATOM 703 O O . ARG A 1 85 ? -8.058 5.583 9.586 1.00 84.50 85 ARG A O 1
ATOM 710 N N . TRP A 1 86 ? -7.985 6.196 11.746 1.00 85.38 86 TRP A N 1
ATOM 711 C CA . TRP A 1 86 ? -6.889 7.146 11.580 1.00 85.38 86 TRP A CA 1
ATOM 712 C C . TRP A 1 86 ? -5.580 6.440 11.201 1.00 85.38 86 TRP A C 1
ATOM 714 O O . TRP A 1 86 ? -4.954 6.815 10.214 1.00 85.38 86 TRP A O 1
ATOM 724 N N . LEU A 1 87 ? -5.231 5.351 11.898 1.00 86.19 87 LEU A N 1
ATOM 725 C CA . LEU A 1 87 ? -4.070 4.519 11.554 1.00 86.19 87 LEU A CA 1
ATOM 726 C C . LEU A 1 87 ? -4.180 3.920 10.158 1.00 86.19 87 LEU A C 1
ATOM 728 O O . LEU A 1 87 ? -3.198 3.903 9.424 1.00 86.19 87 LEU A O 1
ATOM 732 N N . PHE A 1 88 ? -5.376 3.474 9.778 1.00 86.81 88 PHE A N 1
ATOM 733 C CA . PHE A 1 88 ? -5.648 2.985 8.440 1.00 86.81 88 PHE A CA 1
ATOM 734 C C . PHE A 1 88 ? 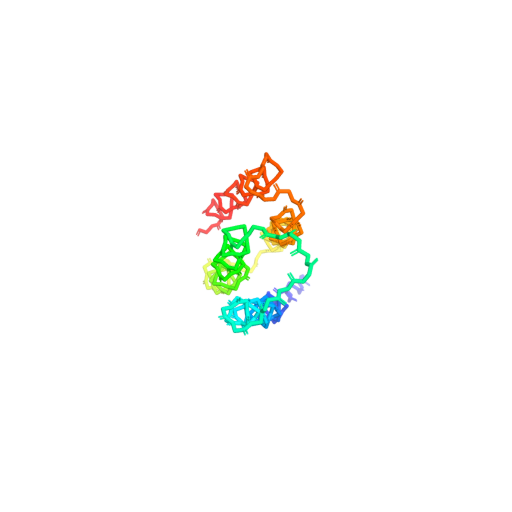-5.330 4.055 7.396 1.00 86.81 88 PHE A C 1
ATOM 736 O O . PHE A 1 88 ? -4.571 3.794 6.475 1.00 86.81 88 PHE A O 1
ATOM 743 N N . TYR A 1 89 ? -5.841 5.281 7.536 1.00 86.81 89 TYR A N 1
ATOM 744 C CA . TYR A 1 89 ? -5.548 6.336 6.561 1.00 86.81 89 TYR A CA 1
ATOM 745 C C . TYR A 1 89 ? -4.057 6.675 6.472 1.00 86.81 89 TYR A C 1
ATOM 747 O O . TYR A 1 89 ? -3.569 6.938 5.375 1.00 86.81 89 TYR A O 1
ATOM 755 N N . ILE A 1 90 ? -3.323 6.621 7.586 1.00 87.88 90 ILE A N 1
ATOM 756 C CA . ILE A 1 90 ? -1.874 6.854 7.567 1.00 87.88 90 ILE A CA 1
ATOM 757 C C . ILE A 1 90 ? -1.150 5.715 6.852 1.00 87.88 90 ILE A C 1
ATOM 759 O O . ILE A 1 90 ? -0.298 5.985 6.011 1.00 87.88 90 ILE A O 1
ATOM 763 N N . THR A 1 91 ? -1.506 4.454 7.117 1.00 87.12 91 THR A N 1
ATOM 764 C CA . THR A 1 91 ? -0.897 3.321 6.403 1.00 87.12 91 THR A CA 1
ATOM 765 C C . THR A 1 91 ? -1.219 3.364 4.912 1.00 87.12 91 THR A C 1
ATOM 767 O O . THR A 1 91 ? -0.324 3.126 4.107 1.00 87.12 91 THR A O 1
ATOM 770 N N . GLN A 1 92 ? -2.435 3.767 4.524 1.00 88.12 92 GLN A N 1
ATOM 771 C CA . GLN A 1 92 ? -2.789 4.014 3.121 1.00 88.12 92 GLN A CA 1
ATOM 772 C C . GLN A 1 92 ? -1.917 5.099 2.488 1.00 88.12 92 GLN A C 1
ATOM 774 O O . GLN A 1 92 ? -1.370 4.898 1.406 1.00 88.12 92 GLN A O 1
ATOM 779 N N . LEU A 1 93 ? -1.755 6.235 3.171 1.00 88.62 93 LEU A N 1
ATOM 780 C CA . LEU A 1 93 ? -0.920 7.333 2.691 1.00 88.62 93 LEU A CA 1
ATOM 781 C C . LEU A 1 93 ? 0.536 6.881 2.540 1.00 88.62 93 LEU A C 1
ATOM 783 O O . LEU A 1 93 ? 1.145 7.171 1.517 1.00 88.62 93 LEU A O 1
ATOM 787 N N . SER A 1 94 ? 1.071 6.108 3.488 1.00 87.38 94 SER A N 1
ATOM 788 C CA . SER A 1 94 ? 2.410 5.522 3.374 1.00 87.38 94 SER A CA 1
ATOM 789 C C . SER A 1 94 ? 2.547 4.589 2.174 1.00 87.38 94 SER A C 1
ATOM 791 O O . SER A 1 94 ? 3.546 4.666 1.463 1.00 87.38 94 SER A O 1
ATOM 793 N N . VAL A 1 95 ? 1.564 3.721 1.921 1.00 87.31 95 VAL A N 1
ATOM 794 C CA . VAL A 1 95 ? 1.583 2.780 0.787 1.00 87.31 95 VAL A CA 1
ATOM 795 C C . VAL A 1 95 ? 1.507 3.518 -0.550 1.00 87.31 95 VAL A C 1
ATOM 797 O O . VAL A 1 95 ? 2.281 3.214 -1.457 1.00 87.31 95 VAL A O 1
ATOM 800 N N . LEU A 1 96 ? 0.644 4.529 -0.666 1.00 87.56 96 LEU A N 1
ATOM 801 C CA . LEU A 1 96 ? 0.584 5.394 -1.849 1.00 87.56 96 LEU A CA 1
ATOM 802 C C . LEU A 1 96 ? 1.861 6.230 -2.014 1.00 87.56 96 LEU A C 1
ATOM 804 O O . LEU A 1 96 ? 2.353 6.394 -3.127 1.00 87.56 96 LEU A O 1
ATOM 808 N N . GLY A 1 97 ? 2.432 6.707 -0.907 1.00 85.12 97 GLY A N 1
ATOM 809 C CA . GLY A 1 97 ? 3.724 7.384 -0.881 1.00 85.12 97 GLY A CA 1
ATOM 810 C C . GLY A 1 97 ? 4.827 6.490 -1.438 1.00 85.12 97 GLY A C 1
ATOM 811 O O . GLY A 1 97 ? 5.550 6.904 -2.333 1.00 85.12 97 GLY A O 1
ATOM 812 N N . MET A 1 98 ? 4.895 5.230 -1.002 1.00 85.50 98 MET A N 1
ATOM 813 C CA . MET A 1 98 ? 5.820 4.235 -1.554 1.00 85.50 98 MET A CA 1
ATOM 814 C C . MET A 1 98 ? 5.573 3.981 -3.046 1.00 85.50 98 MET A C 1
ATOM 816 O O . MET A 1 98 ? 6.528 3.982 -3.821 1.00 85.50 98 MET A O 1
ATOM 820 N N . LEU A 1 99 ? 4.311 3.835 -3.464 1.00 85.44 99 LEU A N 1
ATOM 821 C CA . LEU A 1 99 ? 3.935 3.641 -4.868 1.00 85.44 99 LEU A CA 1
ATOM 822 C C . LEU A 1 99 ? 4.466 4.756 -5.772 1.00 85.44 99 LEU A C 1
ATOM 824 O O . LEU A 1 99 ? 4.929 4.462 -6.867 1.00 85.44 99 LEU A O 1
ATOM 828 N N . CYS A 1 100 ? 4.418 6.011 -5.321 1.00 83.12 100 CYS A N 1
ATOM 829 C CA . CYS A 1 100 ? 4.942 7.145 -6.079 1.00 83.12 100 CYS A CA 1
ATOM 830 C C . CYS A 1 100 ? 6.461 7.300 -5.912 1.00 83.12 100 CYS A C 1
ATOM 832 O O . CYS A 1 100 ? 7.180 7.496 -6.883 1.00 83.12 100 CYS A O 1
ATOM 834 N N . SER A 1 101 ? 7.000 7.203 -4.700 1.00 80.50 101 SER A N 1
ATOM 835 C CA . SER A 1 101 ? 8.414 7.499 -4.453 1.00 80.50 101 SER A CA 1
ATOM 836 C C . SER A 1 101 ? 9.364 6.488 -5.088 1.00 80.50 101 SER A C 1
ATOM 838 O O . SER A 1 101 ? 10.417 6.885 -5.584 1.00 80.50 101 SER A O 1
ATOM 840 N N . PHE A 1 102 ? 9.009 5.204 -5.128 1.00 77.50 102 PHE A N 1
ATOM 841 C CA . PHE A 1 102 ? 9.886 4.191 -5.711 1.00 77.50 102 PHE A CA 1
ATOM 842 C C . PHE A 1 102 ? 10.120 4.332 -7.229 1.00 77.50 102 PHE A C 1
ATOM 844 O O . PHE A 1 102 ? 11.276 4.212 -7.632 1.00 77.50 102 PHE A O 1
ATOM 851 N N . PRO A 1 103 ? 9.127 4.609 -8.096 1.00 68.69 103 PRO A N 1
ATOM 852 C CA . PRO A 1 103 ? 9.391 4.835 -9.518 1.00 68.69 103 PRO A CA 1
ATOM 853 C C . PRO A 1 103 ? 10.115 6.161 -9.802 1.00 68.69 103 PRO A C 1
ATOM 855 O O . PRO A 1 103 ? 10.927 6.196 -10.720 1.00 68.69 103 PRO A O 1
ATOM 858 N N . PHE A 1 104 ? 9.878 7.227 -9.021 1.00 69.56 104 PHE A N 1
ATOM 859 C CA . PHE A 1 104 ? 10.500 8.542 -9.263 1.00 69.56 104 PHE A CA 1
ATOM 860 C C . PHE A 1 104 ? 11.902 8.699 -8.655 1.00 69.56 104 PHE A C 1
ATOM 862 O O . PHE A 1 104 ? 12.770 9.311 -9.270 1.00 69.56 104 PHE A O 1
ATOM 869 N N . GLN A 1 105 ? 12.134 8.176 -7.450 1.00 64.81 105 GLN A N 1
ATOM 870 C CA . GLN A 1 105 ? 13.386 8.369 -6.703 1.00 64.81 105 G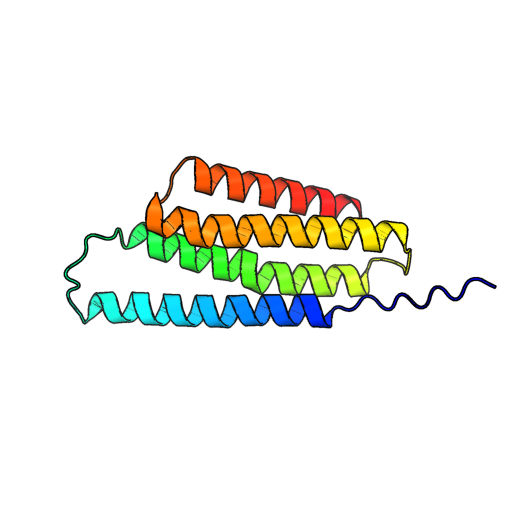LN A CA 1
ATOM 871 C C . GLN A 1 105 ? 14.134 7.055 -6.437 1.00 64.81 105 GLN A C 1
ATOM 873 O O . GLN A 1 105 ? 15.307 7.066 -6.065 1.00 64.81 105 GLN A O 1
ATOM 878 N N . GLY A 1 106 ? 13.482 5.910 -6.634 1.00 70.25 106 GLY A N 1
ATOM 879 C CA . GLY A 1 106 ? 14.054 4.611 -6.313 1.00 70.25 106 GLY A CA 1
ATOM 880 C C . GLY A 1 106 ? 14.116 4.320 -4.828 1.00 70.25 106 GLY A C 1
ATOM 881 O O . GLY A 1 106 ? 13.283 4.788 -4.060 1.00 70.25 106 GLY A O 1
ATOM 882 N N . TYR A 1 107 ? 15.112 3.529 -4.423 1.00 63.50 107 TYR A N 1
ATOM 883 C CA . TYR A 1 107 ? 15.422 3.238 -3.018 1.00 63.50 107 TYR A CA 1
ATOM 884 C C . TYR A 1 107 ? 16.064 4.462 -2.334 1.00 63.50 107 TYR A C 1
ATOM 886 O O . TYR A 1 107 ? 17.227 4.448 -1.935 1.00 63.50 107 TYR A O 1
ATOM 894 N N . GLY A 1 108 ? 15.317 5.560 -2.258 1.00 67.31 108 GLY A N 1
ATOM 895 C CA . GLY A 1 108 ? 15.750 6.828 -1.681 1.00 67.31 108 GLY A CA 1
ATOM 896 C C . GLY A 1 108 ? 15.271 7.024 -0.243 1.00 67.31 108 GLY A C 1
ATOM 897 O O . GLY A 1 108 ? 14.462 6.253 0.285 1.00 67.31 108 GLY A O 1
ATOM 898 N N . ALA A 1 109 ? 15.730 8.112 0.379 1.00 71.75 109 ALA A N 1
ATOM 899 C CA . ALA A 1 109 ? 15.349 8.487 1.741 1.00 71.75 109 ALA A CA 1
ATOM 900 C C . ALA A 1 109 ? 13.822 8.581 1.921 1.00 71.75 109 ALA A C 1
ATOM 902 O O . ALA A 1 109 ? 13.300 8.120 2.929 1.00 71.75 109 ALA A O 1
ATOM 903 N N . VAL A 1 110 ? 13.096 9.083 0.915 1.00 74.25 110 VAL A N 1
ATOM 904 C CA . VAL A 1 110 ? 11.638 9.279 0.979 1.00 74.25 110 VAL A CA 1
ATOM 905 C C . VAL A 1 110 ? 10.884 7.950 1.106 1.00 74.25 110 VAL A C 1
ATOM 907 O O . VAL A 1 110 ? 10.036 7.794 1.983 1.00 74.25 110 VAL A O 1
ATOM 910 N N . SER A 1 111 ? 11.237 6.949 0.301 1.00 75.44 111 SER A N 1
ATOM 911 C CA . SER A 1 111 ? 10.685 5.589 0.387 1.00 75.44 111 SER A CA 1
ATOM 912 C C . SER A 1 111 ? 10.976 4.908 1.732 1.00 75.44 111 SER A C 1
ATOM 914 O O . SER A 1 111 ? 10.117 4.207 2.277 1.00 75.44 111 SER A O 1
ATOM 916 N N . ILE A 1 112 ? 12.160 5.150 2.307 1.00 79.06 112 ILE A N 1
ATOM 917 C CA . ILE A 1 112 ? 12.544 4.629 3.629 1.00 79.06 112 ILE A CA 1
ATOM 918 C C . ILE A 1 112 ? 11.748 5.333 4.731 1.00 79.06 112 ILE A C 1
ATOM 920 O O . ILE A 1 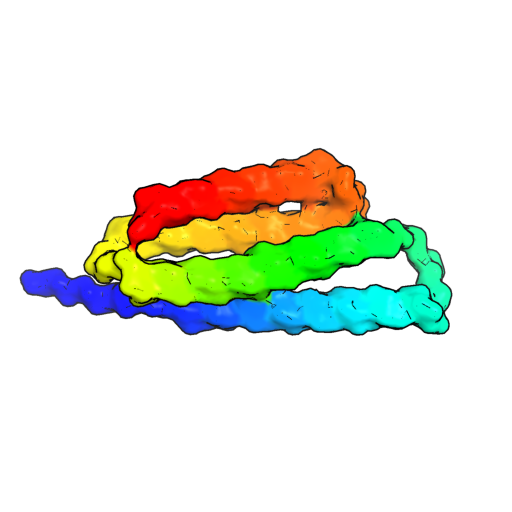112 ? 11.277 4.674 5.661 1.00 79.06 112 ILE A O 1
ATOM 924 N N . SER A 1 113 ? 11.536 6.646 4.619 1.00 83.81 113 SER A N 1
ATOM 925 C CA . SER A 1 113 ? 10.698 7.406 5.547 1.00 83.81 113 SER A CA 1
ATOM 926 C C . SER A 1 113 ? 9.261 6.887 5.537 1.00 83.81 113 SER A C 1
ATOM 928 O O . SER A 1 113 ? 8.725 6.590 6.603 1.00 83.81 113 SER A O 1
ATOM 930 N N . PHE A 1 114 ? 8.655 6.676 4.362 1.00 82.19 114 PHE A N 1
ATOM 931 C CA . PHE A 1 114 ? 7.300 6.117 4.274 1.00 82.19 114 PHE A CA 1
ATOM 932 C C . PHE A 1 114 ? 7.195 4.699 4.848 1.00 82.19 114 PHE A C 1
ATOM 934 O O . PHE A 1 114 ? 6.239 4.411 5.574 1.00 82.19 114 PHE A O 1
ATOM 941 N N . SER A 1 115 ? 8.195 3.849 4.597 1.00 79.81 115 SER A N 1
ATOM 942 C CA . SER A 1 115 ? 8.274 2.506 5.191 1.00 79.81 115 SER A CA 1
ATOM 943 C C . SER A 1 115 ? 8.412 2.566 6.717 1.00 79.81 115 SER A C 1
ATOM 945 O O . SER A 1 115 ? 7.739 1.830 7.436 1.00 79.81 115 SER A O 1
ATOM 947 N N . SER A 1 116 ? 9.229 3.485 7.234 1.00 85.44 116 SER A N 1
ATOM 948 C CA . SER A 1 116 ? 9.421 3.684 8.679 1.00 85.44 116 SER A CA 1
ATOM 949 C C . SER A 1 116 ? 8.130 4.142 9.361 1.00 85.44 116 SER A C 1
ATOM 951 O O . SER A 1 116 ? 7.752 3.605 10.403 1.00 85.44 116 SER A O 1
ATOM 953 N N . VAL A 1 117 ? 7.402 5.079 8.741 1.00 85.19 117 VAL A N 1
ATOM 954 C CA . VAL A 1 117 ? 6.087 5.533 9.224 1.00 85.19 117 VAL A CA 1
ATOM 955 C C . VAL A 1 117 ? 5.091 4.374 9.249 1.00 85.19 117 VAL A C 1
ATOM 957 O O . VAL A 1 117 ? 4.348 4.217 10.220 1.00 85.19 117 VAL A O 1
ATOM 960 N N . PHE A 1 118 ? 5.103 3.522 8.223 1.00 85.19 118 PHE A N 1
ATOM 961 C CA . PHE A 1 118 ? 4.241 2.346 8.161 1.00 85.19 118 PHE A CA 1
ATOM 962 C C . PHE A 1 118 ? 4.527 1.351 9.298 1.00 85.19 118 PHE A C 1
ATOM 964 O O . PHE A 1 118 ? 3.596 0.841 9.932 1.00 85.19 118 PHE A O 1
ATOM 971 N N . ILE A 1 119 ? 5.807 1.100 9.598 1.00 83.94 119 ILE A N 1
ATOM 972 C CA . ILE A 1 119 ? 6.221 0.241 10.719 1.00 83.94 119 ILE A CA 1
ATOM 973 C C . ILE A 1 119 ? 5.721 0.824 12.043 1.00 83.94 119 ILE A C 1
ATOM 975 O O . ILE A 1 119 ? 5.119 0.102 12.838 1.00 83.94 119 ILE A O 1
ATOM 979 N N . PHE A 1 120 ? 5.889 2.132 12.252 1.00 86.44 120 PHE A N 1
ATOM 980 C CA . PHE A 1 120 ? 5.385 2.817 13.444 1.00 86.44 120 PHE A CA 1
ATOM 981 C C . PHE A 1 120 ? 3.867 2.658 13.602 1.00 86.44 120 PHE A C 1
ATOM 983 O O . PHE A 1 120 ? 3.385 2.316 14.684 1.00 86.44 120 PHE A O 1
ATOM 990 N N . CYS A 1 121 ? 3.110 2.825 12.513 1.00 80.81 121 CYS A N 1
ATOM 991 C CA . CYS A 1 121 ? 1.657 2.639 12.519 1.00 80.81 121 CYS A CA 1
ATOM 992 C C . CYS A 1 121 ? 1.258 1.198 12.850 1.00 80.81 121 CYS A C 1
ATOM 994 O O . CYS A 1 121 ? 0.319 0.976 13.611 1.00 80.81 121 CYS A O 1
ATOM 996 N N . THR A 1 122 ? 1.990 0.219 12.318 1.00 80.88 122 THR A N 1
ATOM 997 C CA . THR A 1 122 ? 1.754 -1.203 12.595 1.00 80.88 122 THR A CA 1
ATOM 998 C C . THR A 1 122 ? 2.035 -1.551 14.051 1.00 80.88 122 THR A C 1
ATOM 1000 O O . THR A 1 122 ? 1.269 -2.285 14.674 1.00 80.88 122 THR A O 1
ATOM 1003 N N . TYR A 1 123 ? 3.101 -0.993 14.623 1.00 84.12 123 TYR A N 1
ATOM 1004 C CA . TYR A 1 123 ? 3.430 -1.198 16.030 1.00 84.12 123 TYR A CA 1
ATOM 1005 C C . TYR A 1 123 ? 2.359 -0.602 16.948 1.00 84.12 123 TYR A C 1
ATOM 1007 O O . TYR A 1 123 ? 1.965 -1.207 17.944 1.00 84.12 123 TYR A O 1
ATOM 1015 N N . PHE A 1 124 ? 1.829 0.561 16.569 1.00 82.38 124 PHE A N 1
ATOM 1016 C CA . PHE A 1 124 ? 0.737 1.195 17.291 1.00 82.38 124 PHE A CA 1
ATOM 1017 C C . PHE A 1 124 ? -0.572 0.402 17.154 1.00 82.38 124 PHE A C 1
ATOM 1019 O O . PHE A 1 124 ? -1.270 0.227 18.147 1.00 82.38 124 PHE A O 1
ATOM 1026 N N . LEU A 1 125 ? -0.866 -0.165 15.975 1.00 79.69 125 LEU A N 1
ATOM 1027 C CA . LEU A 1 125 ? -1.998 -1.080 15.777 1.00 79.69 125 LEU A CA 1
ATOM 1028 C C . LEU A 1 125 ? -1.908 -2.302 16.704 1.00 79.69 125 LEU A C 1
ATOM 1030 O O . LEU A 1 125 ? -2.900 -2.644 17.342 1.00 79.69 125 LEU A O 1
ATOM 1034 N N . ARG A 1 126 ? -0.719 -2.911 16.833 1.00 77.62 126 ARG A N 1
ATOM 1035 C CA . ARG A 1 126 ? -0.474 -4.026 17.765 1.00 77.62 126 ARG A CA 1
ATOM 1036 C C . ARG A 1 126 ? -0.796 -3.657 19.210 1.00 77.62 126 ARG A C 1
ATOM 1038 O O . ARG A 1 126 ? -1.252 -4.512 19.947 1.00 77.62 126 ARG A O 1
ATOM 1045 N N . SER A 1 127 ? -0.564 -2.414 19.626 1.00 75.88 127 SER A N 1
ATOM 1046 C CA . SER A 1 127 ? -0.861 -1.992 20.999 1.00 75.88 127 SER A CA 1
ATOM 1047 C C . SER A 1 127 ? -2.361 -1.964 21.331 1.00 75.88 127 SER A C 1
ATOM 1049 O O . SER A 1 127 ? -2.699 -1.862 22.509 1.00 75.88 127 SER A O 1
ATOM 1051 N N . PHE A 1 128 ? -3.246 -1.988 20.330 1.00 69.25 128 PHE A N 1
ATOM 1052 C CA . PHE A 1 128 ? -4.702 -2.022 20.523 1.00 69.25 128 PHE A CA 1
ATOM 1053 C C . PHE A 1 128 ? -5.325 -3.405 20.331 1.00 69.25 128 PHE A C 1
ATOM 1055 O O . PHE A 1 128 ? -6.510 -3.553 20.635 1.00 69.25 128 PHE A O 1
ATOM 1062 N N . LEU A 1 129 ? -4.569 -4.348 19.760 1.00 66.19 129 LEU A N 1
ATOM 1063 C CA . LEU A 1 129 ? -4.976 -5.733 19.538 1.00 66.19 129 LEU A CA 1
ATOM 1064 C C . LEU A 1 129 ? -4.759 -6.547 20.819 1.00 66.19 129 LEU A C 1
ATOM 1066 O O . LEU A 1 129 ? -5.666 -7.336 21.152 1.00 66.19 129 LEU A O 1
#

Secondary structure (DSSP, 8-state):
---------THHHHHHHHHHHHHHHHHHHHHHHTTTS--SS---HHHHHHHHHHIIIIIIIHHHHHHHHHHHHS-S-HHHHHHHHHHHHHHHHHHHHHHHHHHHHSS-HHHHHHHHHHHHHHHHHHTT-

Organism: Capnocytophaga ochracea (NCBI:txid1018)

pLDDT: mean 80.5, std 11.42, range [34.09, 93.75]

Foldseek 3Di:
DDPLPCQLPLVVLQVQLVVLVVVLVVLVVVLVVVVVDDDPDDWDSQLSVVLSVCSNVLRHVVSNVLSVCCNPPAPSDPVVSVLSVVLVVLSVVLNVQSNPCSGPPNPDPSNVVSVVSNVVSVVVSVVRD

Sequence (129 aa):
MVLLNTKLNIRTDVRWAFTYFVIVVCLGIFMRSVQVVDYPFEFNYRNIVHTHSHLALLGFVYVLLSAILVCTFIPLNAQLHKRYRWLFYITQLSVLGMLCSFPFQGYGAVSISFSSVFIFCTYFLRSFL